Protein AF-A0A377N8W9-F1 (afdb_monomer_lite)

Foldseek 3Di:
DPDPDPVCVPPDDDDFDQPAFEPDDQPHPDDRPDHDPLSRVLSVCVVVVNPVVSVVSVVVVVVVVVVSVVPPDPDPPPPPPVPDDPDD

pLDDT: mean 77.3, std 16.39, range [45.94, 97.31]

Radius of gyration: 20.69 Å; chains: 1; bounding box: 51×56×41 Å

Secondary structure (DSSP, 8-state):
-----GGGTTSPP------SPP---SSS---TT---HHHHHHHHHHHTT-HHHHHHHHHHHHHHHHHHHHHS----------------

Organism: NCBI:txid41202

InterPro domains:
  IPR005636 DTW [PF03942] (1-69)

Structure (mmCIF, N/CA/C/O backbone):
data_AF-A0A377N8W9-F1
#
_entry.id   AF-A0A377N8W9-F1
#
loop_
_atom_site.group_PDB
_atom_site.id
_atom_site.type_symbol
_atom_site.label_atom_id
_atom_site.label_alt_id
_atom_site.label_comp_id
_atom_site.label_asym_id
_atom_site.label_entity_id
_atom_site.label_seq_id
_atom_site.pdbx_PDB_ins_code
_atom_site.Cartn_x
_atom_site.Cartn_y
_atom_site.Cartn_z
_atom_site.occupancy
_atom_site.B_iso_or_equiv
_atom_site.auth_seq_id
_atom_site.auth_comp_id
_atom_site.auth_asym_id
_atom_site.auth_atom_id
_atom_site.pdbx_PDB_model_num
ATOM 1 N N . MET A 1 1 ? -14.425 -20.322 13.243 1.00 49.22 1 MET A N 1
ATOM 2 C CA . MET A 1 1 ? -13.868 -19.757 14.494 1.00 49.22 1 MET A CA 1
ATOM 3 C C . MET A 1 1 ? -12.426 -19.335 14.217 1.00 49.22 1 MET A C 1
ATOM 5 O O . MET A 1 1 ? -11.545 -20.182 14.203 1.00 49.22 1 MET A O 1
ATOM 9 N N . PHE A 1 2 ? -12.202 -18.070 13.839 1.00 56.66 2 PHE A N 1
ATOM 10 C CA . PHE A 1 2 ? -10.967 -17.610 13.164 1.00 56.66 2 PHE A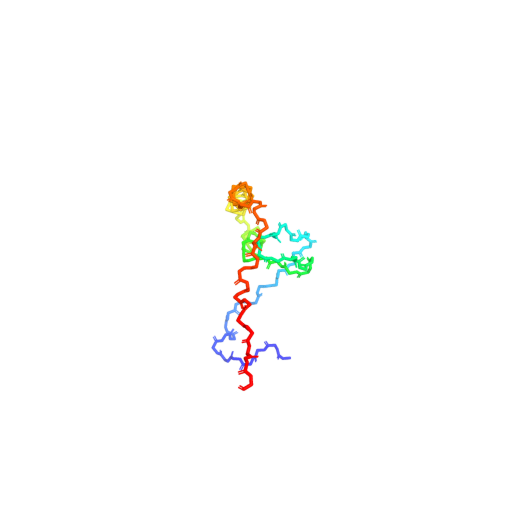 CA 1
ATOM 11 C C . PHE A 1 2 ? -9.810 -17.239 14.103 1.00 56.66 2 PHE A C 1
ATOM 13 O O . PHE A 1 2 ? -8.791 -16.714 13.665 1.00 56.66 2 PHE A O 1
ATOM 20 N N . ARG A 1 3 ? -9.951 -17.499 15.404 1.00 66.00 3 ARG A N 1
ATOM 21 C CA . ARG A 1 3 ? -8.980 -17.068 16.404 1.00 66.00 3 ARG A CA 1
ATOM 22 C C . ARG A 1 3 ? -8.627 -18.214 17.324 1.00 66.00 3 ARG A C 1
ATOM 24 O O . ARG A 1 3 ? -9.433 -18.644 18.137 1.00 66.00 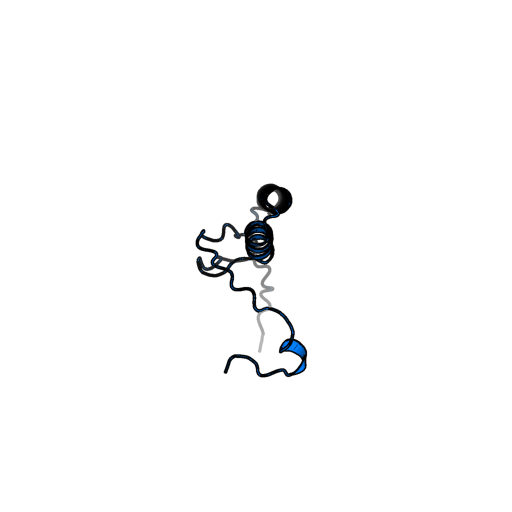3 ARG A O 1
ATOM 31 N N . LYS A 1 4 ? -7.418 -18.739 17.129 1.00 77.38 4 LYS A N 1
ATOM 32 C CA . LYS A 1 4 ? -6.840 -19.795 17.968 1.00 77.38 4 LYS A CA 1
ATOM 33 C C . LYS A 1 4 ? -5.976 -19.247 19.112 1.00 77.38 4 LYS A C 1
ATOM 35 O O . LYS A 1 4 ? -5.577 -20.020 19.970 1.00 77.38 4 LYS A O 1
ATOM 40 N N . SER A 1 5 ? -5.682 -17.942 19.123 1.00 83.56 5 SER A N 1
ATOM 41 C CA . SER A 1 5 ? -4.823 -17.299 20.123 1.00 83.56 5 SER A CA 1
ATOM 42 C C . SER A 1 5 ? -5.619 -16.291 20.957 1.00 83.56 5 SER A C 1
ATOM 44 O O . SER A 1 5 ? -6.045 -15.280 20.395 1.00 83.56 5 SER A O 1
ATOM 46 N N . PRO A 1 6 ? -5.771 -16.517 22.277 1.00 88.50 6 PRO A N 1
ATOM 47 C CA . PRO A 1 6 ? -6.384 -15.552 23.191 1.00 88.50 6 PRO A CA 1
ATOM 48 C C . PRO A 1 6 ? -5.677 -14.190 23.188 1.00 88.50 6 PRO A C 1
ATOM 50 O O . PRO A 1 6 ? -6.320 -13.155 23.299 1.00 88.50 6 PRO A O 1
ATOM 53 N N . TYR A 1 7 ? -4.353 -14.173 22.992 1.00 88.19 7 TYR A N 1
ATOM 54 C CA . TYR A 1 7 ? -3.565 -12.937 22.964 1.00 88.19 7 TYR A CA 1
ATOM 55 C C . TYR A 1 7 ? -3.938 -12.016 21.791 1.00 88.19 7 TYR A C 1
ATOM 57 O O . TYR A 1 7 ? -3.982 -10.798 21.938 1.00 88.19 7 TYR A O 1
ATOM 65 N N . LEU A 1 8 ? -4.241 -12.594 20.625 1.00 87.94 8 LEU A N 1
ATOM 66 C CA . LEU A 1 8 ? -4.597 -11.830 19.424 1.00 87.94 8 LEU A CA 1
ATOM 67 C C . LEU A 1 8 ? -6.099 -11.523 19.338 1.00 87.94 8 LEU A C 1
ATOM 69 O O . LEU A 1 8 ? -6.538 -10.874 18.388 1.00 87.94 8 LEU A O 1
ATOM 73 N N . ASP A 1 9 ? -6.896 -11.976 20.309 1.00 86.75 9 ASP A N 1
ATOM 74 C CA . ASP A 1 9 ? -8.354 -11.863 20.261 1.00 86.75 9 ASP A CA 1
ATOM 75 C C . ASP A 1 9 ? -8.850 -10.426 20.486 1.00 86.75 9 ASP A C 1
ATOM 77 O O . ASP A 1 9 ? -9.933 -10.040 20.057 1.00 86.75 9 ASP A O 1
ATOM 81 N N . HIS A 1 10 ? -8.030 -9.565 21.078 1.00 86.81 10 HIS A N 1
ATOM 82 C CA . HIS A 1 10 ? -8.411 -8.169 21.290 1.00 86.81 10 HIS A CA 1
ATOM 83 C C . HIS A 1 10 ? -8.030 -7.242 20.129 1.00 86.81 10 HIS A C 1
ATOM 85 O O . HIS A 1 10 ? -8.515 -6.115 20.066 1.00 86.81 10 HIS A O 1
ATOM 91 N N . LEU A 1 11 ? -7.181 -7.687 19.198 1.00 86.88 11 LEU A N 1
ATOM 92 C CA . LEU 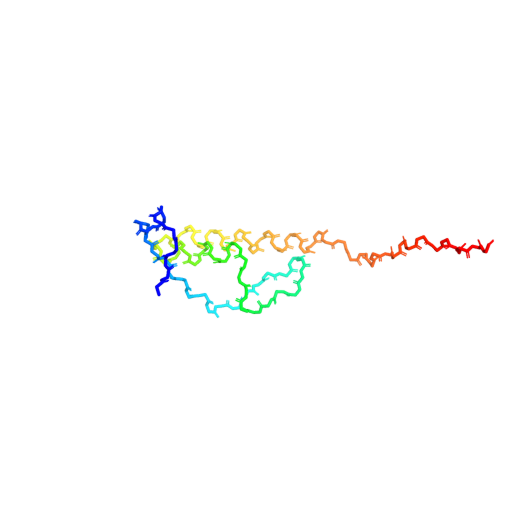A 1 11 ? -6.719 -6.841 18.095 1.00 86.88 11 LEU A CA 1
ATOM 93 C C . LEU A 1 11 ? -7.766 -6.772 16.978 1.00 86.88 11 LEU A C 1
ATOM 95 O O . LEU A 1 11 ? -8.423 -7.770 16.717 1.00 86.88 11 LEU A O 1
ATOM 99 N N . PRO A 1 12 ? -7.946 -5.651 16.271 1.00 84.50 12 PRO A N 1
ATOM 100 C CA . PRO A 1 12 ? -8.850 -5.606 15.124 1.00 84.50 12 PRO A CA 1
ATOM 101 C C . PRO A 1 12 ? -8.326 -6.479 13.972 1.00 84.50 12 PRO A C 1
ATOM 103 O O . PRO A 1 12 ? -7.129 -6.497 13.685 1.00 84.50 12 PRO A O 1
ATOM 106 N N . VAL A 1 13 ? -9.222 -7.202 13.288 1.00 83.06 13 VAL A N 1
ATOM 107 C CA . VAL A 1 13 ? -8.869 -7.916 12.050 1.00 83.06 13 VAL A CA 1
ATOM 108 C C . VAL A 1 13 ? -9.013 -6.961 10.880 1.00 83.06 13 VAL A C 1
ATOM 110 O O . VAL A 1 13 ? -10.101 -6.454 10.606 1.00 83.06 13 VAL A O 1
ATOM 113 N N . PHE A 1 14 ? -7.917 -6.752 10.165 1.00 81.06 14 PHE A N 1
ATOM 114 C CA . PHE A 1 14 ? -7.886 -5.895 8.997 1.00 81.06 14 PHE A CA 1
ATOM 115 C C . PHE A 1 14 ? -7.864 -6.749 7.731 1.00 81.06 14 PHE A C 1
ATOM 117 O O . PHE A 1 14 ? -6.860 -7.377 7.409 1.00 81.06 14 PHE A O 1
ATOM 124 N N . SER A 1 15 ? -8.999 -6.814 7.034 1.00 82.69 15 SER A N 1
ATOM 125 C CA . SER A 1 15 ? -9.075 -7.501 5.740 1.00 82.69 15 SER A CA 1
ATOM 126 C C . SER A 1 15 ? -8.594 -6.558 4.646 1.00 82.69 15 SER A C 1
ATOM 128 O O . SER A 1 15 ? -9.082 -5.431 4.565 1.00 82.69 15 SER A O 1
ATOM 130 N N . LEU A 1 16 ? -7.656 -6.997 3.820 1.00 79.19 16 LEU A N 1
ATOM 131 C CA . LEU A 1 16 ? -7.167 -6.251 2.666 1.00 79.19 16 LEU A CA 1
ATOM 132 C C . LEU A 1 16 ? -7.670 -6.930 1.405 1.00 79.19 16 LEU A C 1
ATOM 134 O O . LEU A 1 16 ? -7.579 -8.149 1.295 1.00 79.19 16 LEU A O 1
ATOM 138 N N . ASP A 1 17 ? -8.200 -6.132 0.487 1.00 73.12 17 ASP A N 1
ATOM 139 C CA . ASP A 1 17 ? -8.555 -6.590 -0.848 1.00 73.12 17 ASP A CA 1
ATOM 140 C C . ASP A 1 17 ? -7.603 -5.887 -1.810 1.00 73.12 17 ASP A C 1
ATOM 142 O O . ASP A 1 17 ? -7.727 -4.688 -2.067 1.00 73.12 17 ASP A O 1
ATOM 146 N N . VAL A 1 18 ? -6.556 -6.601 -2.211 1.00 73.19 18 VAL A N 1
ATOM 147 C CA . VAL A 1 18 ? -5.553 -6.095 -3.144 1.00 73.19 18 VAL A CA 1
ATOM 148 C C . VAL A 1 18 ? -5.850 -6.779 -4.469 1.00 73.19 18 VAL A C 1
ATOM 150 O O . VAL A 1 18 ? -5.551 -7.951 -4.660 1.00 73.19 18 VAL A O 1
ATOM 153 N N . SER A 1 19 ? -6.557 -6.067 -5.341 1.00 64.44 19 SER A N 1
ATOM 154 C CA . SER A 1 19 ? -7.043 -6.591 -6.622 1.00 64.44 19 SER A CA 1
ATOM 155 C C . SER A 1 19 ? -6.102 -6.288 -7.790 1.00 64.44 19 SER A C 1
ATOM 157 O O . SER A 1 19 ? -6.200 -6.913 -8.846 1.00 64.44 19 SER A O 1
ATOM 159 N N . ALA A 1 20 ? -5.186 -5.333 -7.614 1.00 66.12 20 ALA A N 1
ATOM 160 C CA . ALA A 1 20 ? -4.171 -5.003 -8.604 1.00 66.12 20 ALA A CA 1
ATOM 161 C C . ALA A 1 20 ? -3.105 -6.100 -8.644 1.00 66.12 20 ALA A C 1
ATOM 163 O O . ALA A 1 20 ? -2.601 -6.476 -7.597 1.00 66.12 20 ALA A O 1
ATOM 164 N N . SER A 1 21 ? -2.731 -6.584 -9.831 1.00 66.56 21 SER A N 1
ATOM 165 C CA . SER A 1 21 ? -1.663 -7.579 -9.991 1.00 66.56 21 SER A CA 1
ATOM 166 C C .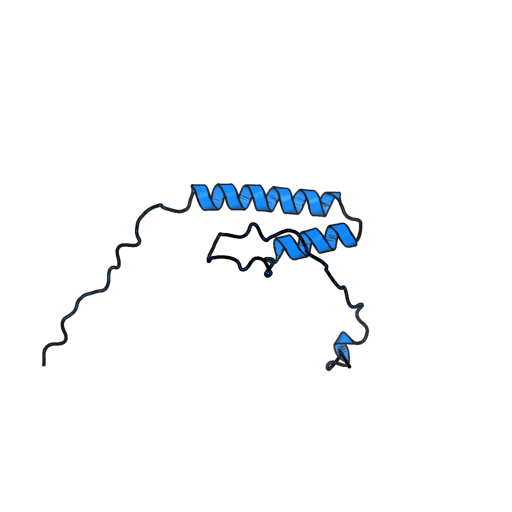 SER A 1 21 ? -0.342 -7.096 -9.386 1.00 66.56 21 SER A C 1
ATOM 168 O O . SER A 1 21 ? 0.031 -5.942 -9.585 1.00 66.56 21 SER A O 1
ATOM 170 N N . SER A 1 22 ? 0.387 -7.984 -8.704 1.00 74.94 22 SER A N 1
ATOM 171 C CA . SER A 1 22 ? 1.704 -7.648 -8.151 1.00 74.94 22 SER A CA 1
ATOM 172 C C . SER A 1 22 ? 2.713 -7.305 -9.256 1.00 74.94 22 SER A C 1
ATOM 174 O O . SER A 1 22 ? 2.916 -8.084 -10.188 1.00 74.94 22 SER A O 1
ATOM 176 N N . ASP A 1 23 ? 3.406 -6.174 -9.113 1.00 69.56 23 ASP A N 1
ATOM 177 C CA . ASP A 1 23 ? 4.499 -5.751 -10.006 1.00 69.56 23 ASP A CA 1
ATOM 178 C C . ASP A 1 23 ? 5.861 -6.329 -9.575 1.00 69.56 23 ASP A C 1
ATOM 180 O O . ASP A 1 23 ? 6.915 -6.066 -10.179 1.00 69.56 23 ASP A O 1
ATOM 184 N N . TYR A 1 24 ? 5.876 -7.117 -8.502 1.00 73.62 24 TYR A N 1
ATOM 185 C CA . TYR A 1 24 ? 7.086 -7.646 -7.898 1.00 73.62 24 TYR A CA 1
ATOM 186 C C . TYR A 1 24 ? 7.742 -8.727 -8.773 1.00 73.62 24 TYR A C 1
ATOM 188 O O . TYR A 1 24 ? 7.247 -9.837 -8.893 1.00 73.62 24 TYR A O 1
ATOM 196 N N . ILE A 1 25 ? 8.910 -8.435 -9.355 1.00 70.31 25 ILE A N 1
ATOM 197 C CA . ILE A 1 25 ? 9.654 -9.380 -10.223 1.00 70.31 25 ILE A CA 1
ATOM 198 C C . ILE A 1 25 ? 11.127 -9.543 -9.813 1.00 70.31 25 ILE A C 1
ATOM 200 O O . ILE A 1 25 ? 11.991 -9.867 -10.627 1.00 70.31 25 ILE A O 1
ATOM 204 N N . LEU A 1 26 ? 11.462 -9.264 -8.548 1.00 73.69 26 LEU A N 1
ATOM 205 C CA . LEU A 1 26 ? 12.866 -9.153 -8.131 1.00 73.69 26 LEU A CA 1
ATOM 206 C C . LEU A 1 26 ? 13.572 -10.510 -7.991 1.00 73.69 26 LEU A C 1
ATOM 208 O O . LEU A 1 26 ? 14.733 -10.627 -8.403 1.00 73.69 26 LEU A O 1
ATOM 212 N N . ARG A 1 27 ? 12.901 -11.520 -7.416 1.00 67.38 27 ARG A N 1
ATOM 213 C CA . ARG A 1 27 ? 13.530 -12.803 -7.043 1.00 67.38 27 ARG A CA 1
ATOM 214 C C . ARG A 1 27 ? 12.942 -14.052 -7.702 1.00 67.38 27 ARG A C 1
ATOM 216 O O . ARG A 1 27 ? 13.691 -15.002 -7.840 1.00 67.38 27 ARG A O 1
ATOM 223 N N . GLU A 1 28 ? 11.699 -14.038 -8.173 1.00 63.16 28 GLU A N 1
ATOM 224 C CA . GLU A 1 28 ? 11.040 -15.155 -8.875 1.00 63.16 28 GLU A CA 1
ATOM 225 C C . GLU A 1 28 ? 9.792 -14.631 -9.609 1.00 63.16 28 GLU A C 1
ATOM 227 O O . GLU A 1 28 ? 9.423 -13.467 -9.428 1.00 63.16 28 GLU A O 1
ATOM 232 N N . ALA A 1 29 ? 9.149 -15.461 -10.440 1.00 56.34 29 ALA A N 1
ATOM 233 C CA . ALA A 1 29 ? 7.856 -15.124 -11.034 1.00 56.34 29 ALA A CA 1
ATOM 234 C C . ALA A 1 29 ? 6.812 -14.993 -9.914 1.00 56.34 29 ALA A C 1
ATOM 236 O O . ALA A 1 29 ? 6.353 -15.998 -9.369 1.00 56.34 29 ALA A O 1
ATOM 237 N N . SER A 1 30 ? 6.481 -13.754 -9.539 1.00 59.25 30 SER A N 1
ATOM 238 C CA . SER A 1 30 ? 5.405 -13.496 -8.587 1.00 59.25 30 SER A CA 1
ATOM 239 C C . SER A 1 30 ? 4.113 -14.093 -9.131 1.00 59.25 30 SER A C 1
ATOM 241 O O . SER A 1 30 ? 3.785 -13.926 -10.309 1.00 59.25 30 SER A O 1
ATOM 243 N N . ARG A 1 31 ? 3.404 -14.841 -8.285 1.00 64.94 31 ARG A N 1
ATOM 244 C CA . ARG A 1 31 ? 2.057 -15.289 -8.626 1.00 64.94 31 ARG A CA 1
ATOM 245 C C . ARG A 1 31 ? 1.141 -14.071 -8.539 1.00 64.94 31 ARG A C 1
ATOM 247 O O . ARG A 1 31 ? 1.265 -13.327 -7.569 1.00 64.94 31 ARG A O 1
ATOM 254 N N . PRO A 1 32 ? 0.240 -13.857 -9.505 1.00 63.28 32 PRO A N 1
ATOM 255 C CA . PRO A 1 32 ? -0.596 -12.660 -9.542 1.00 63.28 32 PRO A CA 1
ATOM 256 C C . PRO A 1 32 ? -1.422 -12.461 -8.260 1.00 63.28 32 PRO A C 1
ATOM 258 O O . PRO A 1 32 ? -1.692 -11.323 -7.895 1.00 63.28 32 PRO A O 1
ATOM 261 N N . GLU A 1 33 ? -1.749 -13.545 -7.553 1.00 68.88 33 GLU A N 1
ATOM 262 C CA . GLU A 1 33 ? -2.444 -13.557 -6.260 1.00 68.88 33 GLU A CA 1
ATOM 263 C C . GLU A 1 33 ? -1.570 -13.279 -5.015 1.00 68.88 33 GLU A C 1
ATOM 265 O O . GLU A 1 33 ? -2.089 -13.254 -3.898 1.00 68.88 33 GLU A O 1
ATOM 270 N N . LEU A 1 34 ? -0.252 -13.102 -5.157 1.00 74.06 34 LEU A N 1
ATOM 271 C CA . LEU A 1 34 ? 0.667 -12.857 -4.041 1.00 74.06 34 LEU A CA 1
ATOM 272 C C . LEU A 1 34 ? 1.262 -11.450 -4.113 1.00 74.06 34 LEU A C 1
ATOM 274 O O . LEU A 1 34 ? 2.096 -11.149 -4.962 1.00 74.06 34 LEU A O 1
ATOM 278 N N . HIS A 1 35 ? 0.887 -10.612 -3.150 1.00 81.81 35 HIS A N 1
ATOM 279 C CA . HIS A 1 35 ? 1.466 -9.283 -2.978 1.00 81.81 35 HIS A CA 1
ATOM 280 C C . HIS A 1 35 ? 2.687 -9.314 -2.075 1.00 81.81 35 HIS A C 1
ATOM 282 O O . HIS A 1 35 ? 2.711 -9.977 -1.034 1.00 81.81 35 HIS A O 1
ATOM 288 N N . CYS A 1 36 ? 3.706 -8.552 -2.452 1.00 86.12 36 CYS A N 1
ATOM 289 C CA . CYS A 1 36 ? 4.859 -8.349 -1.591 1.00 86.12 36 CYS A CA 1
ATOM 290 C C . CYS A 1 36 ? 4.517 -7.403 -0.427 1.00 86.12 36 CYS A C 1
ATOM 292 O O . CYS A 1 36 ? 3.527 -6.669 -0.453 1.00 86.12 36 CYS A O 1
ATOM 294 N N . THR A 1 37 ? 5.367 -7.385 0.604 1.00 90.38 37 THR A N 1
ATOM 295 C CA . THR A 1 37 ? 5.147 -6.607 1.837 1.00 90.38 37 THR A CA 1
ATOM 296 C C . THR A 1 37 ? 4.814 -5.139 1.576 1.00 90.38 37 THR A C 1
ATOM 298 O O . THR A 1 37 ? 4.003 -4.556 2.288 1.00 90.38 37 THR A O 1
ATOM 301 N N . VAL A 1 38 ? 5.432 -4.537 0.558 1.00 91.81 38 VAL A N 1
ATOM 302 C CA . VAL A 1 38 ? 5.255 -3.113 0.258 1.00 91.81 38 VAL A CA 1
ATOM 303 C C . VAL A 1 38 ? 3.892 -2.818 -0.372 1.00 91.81 38 VAL A C 1
ATOM 305 O O . VAL A 1 38 ? 3.287 -1.804 -0.048 1.00 91.81 38 VAL A O 1
ATOM 308 N N . GLU A 1 39 ? 3.385 -3.722 -1.213 1.00 90.38 39 GLU A N 1
ATOM 309 C CA . GLU A 1 39 ? 2.076 -3.604 -1.865 1.00 90.38 39 GLU A CA 1
ATOM 310 C C . GLU A 1 39 ? 0.962 -3.760 -0.825 1.00 90.38 39 GLU A C 1
ATOM 312 O O . GLU A 1 39 ? 0.042 -2.946 -0.764 1.00 90.38 39 GLU A O 1
ATOM 317 N N . VAL A 1 40 ? 1.107 -4.741 0.073 1.00 91.25 40 VAL A N 1
ATOM 318 C CA . VAL A 1 40 ? 0.196 -4.935 1.212 1.00 91.25 40 VAL A CA 1
ATOM 319 C C . VAL A 1 40 ? 0.215 -3.717 2.142 1.00 91.25 40 VAL A C 1
ATOM 321 O O . VAL A 1 40 ? -0.839 -3.262 2.584 1.00 91.25 40 VAL A O 1
ATOM 324 N N . ALA A 1 41 ? 1.395 -3.159 2.428 1.00 92.75 41 ALA A N 1
ATOM 325 C CA . ALA A 1 41 ? 1.527 -1.977 3.276 1.00 92.75 41 ALA A CA 1
ATOM 326 C C . ALA A 1 41 ? 0.913 -0.720 2.637 1.00 92.75 41 ALA A C 1
ATOM 328 O O . ALA A 1 41 ? 0.222 0.027 3.326 1.00 92.75 41 ALA A O 1
ATOM 329 N N . ALA A 1 42 ? 1.113 -0.499 1.334 1.00 93.25 42 ALA A N 1
ATOM 330 C CA . ALA A 1 42 ? 0.507 0.622 0.616 1.00 93.25 42 ALA A CA 1
ATOM 331 C C . ALA A 1 42 ? -1.028 0.530 0.627 1.00 93.25 42 ALA A C 1
ATOM 333 O O . ALA A 1 42 ? -1.699 1.497 0.991 1.00 93.25 42 ALA A O 1
ATOM 334 N N . ALA A 1 43 ? -1.584 -0.656 0.354 1.00 91.19 43 ALA A N 1
ATOM 335 C CA . ALA A 1 43 ? -3.025 -0.895 0.443 1.00 91.19 43 ALA A CA 1
ATOM 336 C C . ALA A 1 43 ? -3.566 -0.682 1.870 1.00 91.19 43 ALA A C 1
ATOM 338 O O . ALA A 1 43 ? -4.669 -0.165 2.058 1.00 91.19 43 ALA A O 1
ATOM 339 N N . ALA A 1 44 ? -2.786 -1.038 2.897 1.00 92.00 44 ALA A N 1
ATOM 340 C CA . ALA A 1 44 ? -3.163 -0.796 4.286 1.00 92.00 44 ALA A CA 1
ATOM 341 C C . ALA A 1 44 ? -3.201 0.691 4.646 1.00 92.00 44 ALA A C 1
ATOM 343 O O . ALA A 1 44 ? -4.149 1.126 5.299 1.00 92.00 44 ALA A O 1
ATOM 344 N N . LEU A 1 45 ? -2.213 1.466 4.194 1.00 93.81 45 LEU A N 1
ATOM 345 C CA . LEU A 1 45 ? -2.167 2.918 4.383 1.00 93.81 45 LEU A CA 1
ATOM 346 C C . LEU A 1 45 ? -3.336 3.610 3.679 1.00 93.81 45 LEU A C 1
ATOM 348 O O . 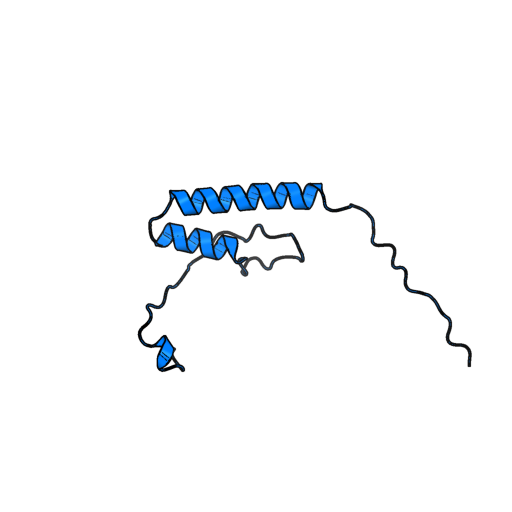LEU A 1 45 ? -4.006 4.447 4.279 1.00 93.81 45 LEU A O 1
ATOM 352 N N . GLU A 1 46 ? -3.638 3.206 2.445 1.00 93.25 46 GLU A N 1
ATOM 353 C CA . GLU A 1 46 ? -4.777 3.731 1.690 1.00 93.25 46 GLU A CA 1
ATOM 354 C C . GLU A 1 46 ? -6.103 3.457 2.403 1.00 93.25 46 GLU A C 1
ATOM 356 O O . GLU A 1 46 ? -6.895 4.373 2.624 1.00 93.25 46 GLU A O 1
ATOM 361 N N . LYS A 1 47 ? -6.319 2.217 2.858 1.00 91.12 47 LYS A N 1
ATOM 362 C CA . LYS A 1 47 ? -7.527 1.847 3.603 1.00 91.12 47 LYS A CA 1
ATOM 363 C C . LYS A 1 47 ? -7.606 2.509 4.988 1.00 91.12 47 LYS A C 1
ATOM 365 O O . LYS A 1 47 ? -8.705 2.692 5.508 1.00 91.12 47 LYS A O 1
ATOM 370 N N . ALA A 1 48 ? -6.474 2.895 5.574 1.00 91.94 48 ALA A N 1
ATOM 371 C CA . ALA A 1 48 ? -6.415 3.711 6.787 1.00 91.94 48 ALA A CA 1
ATOM 372 C C . ALA A 1 48 ? -6.650 5.217 6.529 1.00 91.94 48 ALA A C 1
ATOM 374 O O . ALA A 1 48 ? -6.761 5.980 7.486 1.00 91.94 48 ALA A O 1
ATOM 375 N N . GLY A 1 49 ? -6.747 5.647 5.264 1.00 93.56 49 GLY A N 1
ATOM 376 C CA . GLY A 1 49 ? -6.954 7.041 4.860 1.00 93.56 49 GLY A CA 1
ATOM 377 C C . GLY A 1 49 ? -5.667 7.853 4.675 1.00 93.56 49 GLY A C 1
ATOM 378 O O . GLY A 1 49 ? -5.739 9.025 4.305 1.00 93.56 49 GLY A O 1
ATOM 379 N N . ASP A 1 50 ? -4.491 7.253 4.877 1.00 96.12 50 ASP A N 1
ATOM 380 C CA . ASP A 1 50 ? -3.198 7.909 4.660 1.00 96.12 50 ASP A CA 1
ATOM 381 C C . ASP A 1 50 ? -2.737 7.751 3.204 1.00 96.12 50 ASP A C 1
ATOM 383 O O . ASP A 1 50 ? -1.848 6.968 2.847 1.00 96.12 50 ASP A O 1
ATOM 387 N N . LEU A 1 51 ? -3.389 8.518 2.332 1.00 96.06 51 LEU A N 1
ATOM 388 C CA . LEU A 1 51 ? -3.142 8.485 0.890 1.00 96.06 51 LEU A CA 1
ATOM 389 C C . LEU A 1 51 ? -1.739 8.991 0.528 1.00 96.06 51 LEU A C 1
ATOM 391 O O . LEU A 1 51 ? -1.136 8.517 -0.435 1.00 96.06 51 LEU A O 1
ATOM 395 N N . ALA A 1 52 ? -1.207 9.945 1.297 1.00 97.31 52 ALA A N 1
ATOM 396 C CA . ALA A 1 52 ? 0.108 10.522 1.046 1.00 97.31 52 ALA A CA 1
ATOM 397 C C . ALA A 1 52 ? 1.221 9.504 1.321 1.00 97.31 52 ALA A C 1
ATOM 399 O O . ALA A 1 52 ? 2.126 9.348 0.493 1.00 97.31 52 ALA A O 1
ATOM 400 N N . ALA A 1 53 ? 1.136 8.779 2.440 1.00 96.88 53 ALA A N 1
ATOM 401 C CA . ALA A 1 53 ? 2.079 7.713 2.752 1.00 96.88 53 ALA A CA 1
ATOM 402 C C . ALA A 1 53 ? 1.950 6.543 1.770 1.00 96.88 53 ALA A C 1
ATOM 404 O O . ALA A 1 53 ? 2.973 6.068 1.274 1.00 96.88 53 ALA A O 1
ATOM 405 N N . SER A 1 54 ? 0.721 6.129 1.429 1.00 95.56 54 SER A N 1
ATOM 406 C CA . SER A 1 54 ? 0.479 5.082 0.424 1.00 95.56 54 SER A CA 1
ATOM 407 C C . SER A 1 54 ? 1.140 5.428 -0.917 1.00 95.56 54 SER A C 1
ATOM 409 O O . SER A 1 54 ? 1.983 4.680 -1.418 1.00 95.56 54 SER A O 1
ATOM 411 N N . ALA A 1 55 ? 0.864 6.621 -1.456 1.00 95.56 55 ALA A N 1
ATOM 412 C CA . ALA A 1 55 ? 1.442 7.070 -2.721 1.00 95.56 55 ALA A CA 1
ATOM 413 C C . ALA A 1 55 ? 2.973 7.209 -2.655 1.00 95.56 55 ALA A C 1
ATOM 415 O O . ALA A 1 55 ? 3.682 6.850 -3.601 1.00 95.56 55 ALA A O 1
ATOM 416 N N . GLY A 1 56 ? 3.501 7.722 -1.540 1.00 97.31 56 GLY A N 1
ATOM 417 C CA . GLY A 1 56 ? 4.940 7.844 -1.315 1.00 97.31 56 GLY A CA 1
ATOM 418 C C . GLY A 1 56 ? 5.645 6.489 -1.319 1.00 97.31 56 GLY A C 1
ATOM 419 O O . GLY A 1 56 ? 6.678 6.334 -1.977 1.00 97.31 56 GLY A O 1
ATOM 420 N N . LEU A 1 57 ? 5.057 5.502 -0.642 1.00 96.19 57 LEU A N 1
ATOM 421 C CA . LEU A 1 57 ? 5.581 4.146 -0.548 1.00 96.19 57 LEU A CA 1
ATOM 422 C C . LEU A 1 57 ? 5.567 3.439 -1.910 1.00 96.19 57 LEU A C 1
ATOM 424 O O . LEU A 1 57 ? 6.596 2.906 -2.331 1.00 96.19 57 LEU A O 1
ATOM 428 N N . SER A 1 58 ? 4.455 3.514 -2.643 1.00 93.94 58 SER A N 1
ATOM 429 C CA . SER A 1 58 ? 4.333 2.944 -3.993 1.00 93.94 58 SER A CA 1
ATOM 430 C C . SER A 1 58 ? 5.323 3.570 -4.981 1.00 93.94 58 SER A C 1
ATOM 432 O O . SER A 1 58 ? 5.971 2.865 -5.765 1.00 93.94 58 SER A O 1
ATOM 434 N N . ARG A 1 59 ? 5.529 4.893 -4.912 1.00 95.25 59 ARG A N 1
ATOM 435 C CA . ARG A 1 59 ? 6.534 5.588 -5.735 1.00 95.25 59 ARG A CA 1
ATOM 436 C C . ARG A 1 59 ? 7.951 5.145 -5.389 1.00 95.25 59 ARG A C 1
ATOM 438 O O . ARG A 1 59 ? 8.754 4.907 -6.293 1.00 95.25 59 ARG A O 1
ATOM 445 N N . HIS A 1 60 ? 8.261 5.027 -4.100 1.00 95.06 60 HIS A N 1
ATOM 446 C CA . HIS A 1 60 ? 9.565 4.549 -3.652 1.00 95.06 60 HIS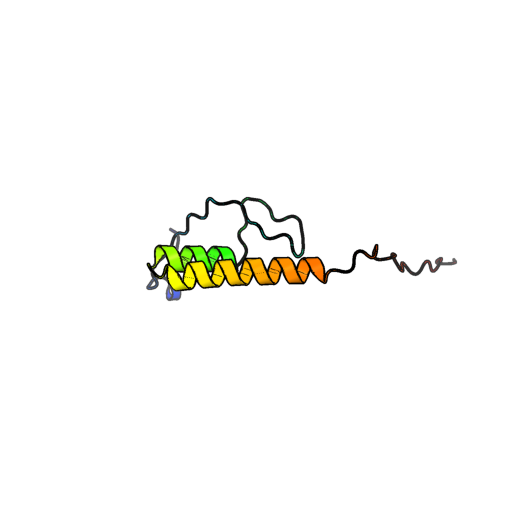 A CA 1
ATOM 447 C C . HIS A 1 60 ? 9.831 3.124 -4.142 1.00 95.06 60 HIS A C 1
ATOM 449 O O . HIS A 1 60 ? 10.893 2.864 -4.705 1.00 95.06 60 HIS A O 1
ATOM 455 N N . PHE A 1 61 ? 8.851 2.228 -4.007 1.00 93.38 61 PHE A N 1
ATOM 456 C CA . PHE A 1 61 ? 8.955 0.860 -4.504 1.00 93.38 61 PHE A CA 1
ATOM 457 C C . PHE A 1 61 ? 9.210 0.810 -6.011 1.00 93.38 61 PHE A C 1
ATOM 459 O O . PHE A 1 61 ? 10.118 0.108 -6.453 1.00 93.38 61 PHE A O 1
ATOM 466 N N . THR A 1 62 ? 8.473 1.604 -6.790 1.00 91.94 62 THR A N 1
ATOM 467 C CA . THR A 1 62 ? 8.664 1.699 -8.244 1.00 91.94 62 THR A CA 1
ATOM 468 C C . THR A 1 62 ? 10.088 2.134 -8.584 1.00 91.94 62 THR A C 1
ATOM 470 O O . THR A 1 62 ? 10.750 1.504 -9.407 1.00 91.94 62 THR A O 1
ATOM 473 N N . HIS A 1 63 ? 10.600 3.173 -7.918 1.00 93.56 63 HIS A N 1
ATOM 474 C CA . HIS A 1 63 ? 11.965 3.647 -8.138 1.00 93.56 63 HIS A CA 1
ATOM 475 C C . HIS A 1 63 ? 13.006 2.589 -7.759 1.00 93.56 63 HIS A C 1
ATOM 477 O O . HIS A 1 63 ? 13.891 2.282 -8.556 1.00 93.56 63 HIS A O 1
ATOM 483 N N . PHE A 1 64 ? 12.873 1.996 -6.571 1.00 91.38 64 PHE A N 1
ATOM 484 C CA . PHE A 1 64 ? 13.754 0.932 -6.097 1.00 91.38 64 PHE A CA 1
ATOM 485 C C . PHE A 1 64 ? 13.788 -0.246 -7.073 1.00 91.38 64 PHE A C 1
ATOM 487 O O . PHE A 1 64 ? 14.866 -0.695 -7.450 1.00 91.38 64 PHE A O 1
ATOM 494 N N . ARG A 1 65 ? 12.620 -0.715 -7.525 1.00 88.88 65 ARG A N 1
ATOM 495 C CA . ARG A 1 65 ? 12.487 -1.802 -8.502 1.00 88.88 65 ARG A CA 1
ATOM 496 C C . ARG A 1 65 ? 13.225 -1.473 -9.793 1.00 88.88 65 ARG A C 1
ATOM 498 O O . ARG A 1 65 ? 14.013 -2.294 -10.253 1.00 88.88 65 ARG A O 1
ATOM 505 N N . THR A 1 66 ? 13.002 -0.287 -10.355 1.00 89.75 66 THR A N 1
ATOM 506 C CA . THR A 1 66 ? 13.665 0.149 -11.591 1.00 89.75 66 THR A CA 1
ATOM 507 C C . THR A 1 66 ? 15.182 0.139 -11.440 1.00 89.75 66 THR A C 1
ATOM 509 O O . THR A 1 66 ? 15.872 -0.441 -12.275 1.00 89.75 66 THR A O 1
ATOM 512 N N . GLN A 1 67 ? 15.705 0.706 -10.351 1.00 90.19 67 GLN A N 1
ATOM 513 C CA . GLN A 1 67 ? 17.151 0.752 -10.119 1.00 90.19 67 GLN A CA 1
ATOM 514 C C . GLN A 1 67 ? 17.744 -0.628 -9.832 1.00 90.19 67 GLN A C 1
ATOM 516 O O . GLN A 1 67 ? 18.824 -0.953 -10.319 1.00 90.19 67 GLN A O 1
ATOM 521 N N . TYR A 1 68 ? 17.027 -1.470 -9.088 1.00 88.31 68 TYR A N 1
ATOM 522 C CA . TYR A 1 68 ? 17.443 -2.843 -8.829 1.00 88.31 68 TYR A CA 1
ATOM 523 C C . TYR A 1 68 ? 17.551 -3.648 -10.125 1.00 88.31 68 TYR A C 1
ATOM 525 O O . TYR A 1 68 ? 18.534 -4.355 -10.330 1.00 88.31 68 TYR A O 1
ATOM 533 N N . LEU A 1 69 ? 16.557 -3.534 -11.010 1.00 86.44 69 LEU A N 1
ATOM 534 C CA . LEU A 1 69 ? 16.560 -4.228 -12.296 1.00 86.44 69 LEU A CA 1
ATOM 535 C C . LEU A 1 69 ? 17.636 -3.678 -13.237 1.00 86.44 69 LEU A C 1
ATOM 537 O O . LEU A 1 69 ? 18.292 -4.468 -13.908 1.00 86.44 69 LEU A O 1
ATOM 541 N N . ALA A 1 70 ? 17.873 -2.363 -13.239 1.00 86.81 70 ALA A N 1
ATOM 542 C CA . ALA A 1 70 ? 18.959 -1.747 -14.001 1.00 86.81 70 ALA A CA 1
ATOM 543 C C . ALA A 1 70 ? 20.348 -2.212 -13.527 1.00 86.81 70 ALA A C 1
ATOM 545 O O . ALA A 1 70 ? 21.251 -2.398 -14.338 1.00 86.81 70 ALA A O 1
ATOM 546 N N . GLY A 1 71 ? 20.513 -2.427 -12.218 1.00 83.19 71 GLY A N 1
ATOM 547 C CA . GLY A 1 71 ? 21.748 -2.932 -11.620 1.00 83.19 71 GLY A CA 1
ATOM 548 C C . GLY A 1 71 ? 21.910 -4.453 -11.671 1.00 83.19 71 GLY A C 1
ATOM 549 O O . GLY A 1 71 ? 22.982 -4.950 -11.326 1.00 83.19 71 GLY A O 1
ATOM 550 N N . LYS A 1 72 ? 20.880 -5.211 -12.075 1.00 78.38 72 LYS A N 1
ATOM 551 C CA . LYS A 1 72 ? 20.936 -6.676 -12.127 1.00 78.38 72 LYS A CA 1
ATOM 552 C C . LYS A 1 72 ? 21.849 -7.086 -13.297 1.00 78.38 72 LYS A C 1
ATOM 554 O O . LYS A 1 72 ? 21.518 -6.795 -14.451 1.00 78.38 72 LYS A O 1
ATOM 559 N N . PRO A 1 73 ? 23.001 -7.738 -13.043 1.00 70.81 73 PRO A N 1
ATOM 560 C CA . PRO A 1 73 ? 23.899 -8.128 -14.119 1.00 70.81 73 PRO A CA 1
ATOM 561 C C . PRO A 1 73 ? 23.175 -9.100 -15.054 1.00 70.81 73 PRO A C 1
ATOM 563 O O . PRO A 1 73 ? 22.659 -10.122 -14.611 1.00 70.81 73 PRO A O 1
ATOM 566 N N . HIS A 1 74 ? 23.171 -8.806 -16.356 1.00 59.38 74 HIS A N 1
ATOM 567 C CA . HIS A 1 74 ? 22.651 -9.695 -17.407 1.00 59.38 74 HIS A CA 1
ATOM 568 C C . HIS A 1 74 ? 23.551 -10.918 -17.645 1.00 59.38 74 HIS A C 1
ATOM 570 O O . HIS A 1 74 ? 23.399 -11.618 -18.646 1.00 59.38 74 HIS A O 1
ATOM 576 N N . HIS A 1 75 ? 24.532 -11.169 -16.775 1.00 51.97 75 HIS A N 1
ATOM 577 C CA . HIS A 1 75 ? 25.409 -12.303 -16.964 1.00 51.97 75 HIS A CA 1
ATOM 578 C C . HIS A 1 75 ? 24.607 -13.587 -16.767 1.00 51.97 75 HIS A C 1
ATOM 580 O O . HIS A 1 75 ? 24.018 -13.763 -15.695 1.00 51.97 75 HIS A O 1
ATOM 586 N N . PRO A 1 76 ? 24.586 -14.499 -17.763 1.00 50.53 76 PRO A N 1
ATOM 587 C CA . PRO A 1 76 ? 24.215 -15.865 -17.466 1.00 50.53 76 PRO A CA 1
ATOM 588 C C . PRO A 1 76 ? 25.140 -16.267 -16.327 1.00 50.53 76 PRO A C 1
ATOM 590 O O . PRO A 1 76 ? 26.360 -16.125 -16.440 1.00 50.53 76 PRO A O 1
ATOM 593 N N . VAL A 1 77 ? 24.559 -16.660 -15.197 1.00 53.53 77 VAL A N 1
ATOM 594 C CA . VAL A 1 77 ? 25.316 -17.295 -14.127 1.00 53.53 77 VAL A CA 1
ATOM 595 C C . VAL A 1 77 ? 25.915 -18.518 -14.798 1.00 53.53 77 VAL A C 1
ATOM 597 O O . VAL A 1 77 ? 25.220 -19.511 -15.008 1.00 53.53 77 VAL A O 1
ATOM 600 N N . HIS A 1 78 ? 27.158 -18.404 -15.270 1.00 45.94 78 HIS A N 1
ATOM 601 C CA . HIS A 1 78 ? 27.890 -19.541 -15.775 1.00 45.94 78 HIS A CA 1
ATOM 602 C C . HIS A 1 78 ? 27.881 -20.495 -14.598 1.00 45.94 78 HIS A C 1
ATOM 604 O O . HIS A 1 78 ? 28.426 -20.185 -13.538 1.00 45.94 78 HIS A O 1
ATOM 610 N N . GLN A 1 79 ? 27.148 -21.595 -14.754 1.00 52.09 79 GLN A N 1
ATOM 611 C CA . GLN A 1 79 ? 27.183 -22.696 -13.820 1.00 52.09 79 GLN A CA 1
ATOM 612 C C . GLN A 1 79 ? 28.646 -23.119 -13.745 1.00 52.09 79 GLN A C 1
ATOM 614 O O . GLN A 1 79 ? 29.130 -23.864 -14.592 1.00 52.09 79 GLN A O 1
ATOM 619 N N . LEU A 1 80 ? 29.369 -22.612 -12.751 1.00 49.12 80 LEU A N 1
ATOM 620 C CA . LEU A 1 80 ? 30.581 -23.232 -12.248 1.00 49.12 80 LEU A CA 1
ATOM 621 C C . LEU A 1 80 ? 30.116 -24.443 -11.438 1.00 49.12 80 LEU A C 1
ATOM 623 O O . LEU A 1 80 ? 30.290 -24.521 -10.227 1.00 49.12 80 LEU A O 1
ATOM 627 N N . THR A 1 81 ? 29.445 -25.378 -12.112 1.00 46.69 81 THR A N 1
ATOM 628 C CA . THR A 1 81 ? 29.387 -26.749 -11.640 1.00 46.69 81 THR A CA 1
ATOM 629 C C . THR A 1 81 ? 30.809 -27.249 -11.811 1.00 46.69 81 THR A C 1
ATOM 631 O O . THR A 1 81 ? 31.256 -27.483 -12.934 1.00 46.69 81 THR A O 1
ATOM 634 N N . ALA A 1 82 ? 31.548 -27.329 -10.705 1.00 46.94 82 ALA A N 1
ATOM 635 C CA . ALA A 1 82 ? 32.770 -28.108 -10.657 1.00 46.94 82 ALA A CA 1
ATOM 636 C C . ALA A 1 82 ? 32.417 -29.510 -11.164 1.00 46.94 82 ALA A C 1
ATOM 638 O O . ALA A 1 82 ? 31.680 -30.258 -10.526 1.00 46.94 82 ALA A O 1
ATOM 639 N N . LYS A 1 83 ? 32.860 -29.819 -12.380 1.00 48.72 83 LYS A N 1
ATOM 640 C CA . LYS A 1 83 ? 32.760 -31.151 -12.955 1.00 48.72 83 LYS A CA 1
ATOM 641 C C . LYS A 1 83 ? 33.974 -31.915 -12.444 1.00 48.72 83 LYS A C 1
ATOM 643 O O . LYS A 1 83 ? 34.949 -32.060 -13.172 1.00 48.72 83 LYS A O 1
ATOM 648 N N . GLU A 1 84 ? 33.949 -32.328 -11.183 1.00 51.00 84 GLU A N 1
ATOM 649 C CA . GLU A 1 84 ? 34.863 -33.375 -10.734 1.00 51.00 84 GLU A CA 1
ATOM 650 C C . GLU A 1 84 ? 34.239 -34.723 -11.112 1.00 51.00 84 GLU A C 1
ATOM 652 O O . GLU A 1 84 ? 33.130 -35.028 -10.671 1.00 51.00 84 GLU A O 1
ATOM 657 N N . PRO A 1 85 ? 34.877 -35.512 -11.993 1.00 53.91 85 PRO A N 1
ATOM 658 C CA . PRO A 1 85 ? 34.463 -36.884 -12.205 1.00 53.91 85 PRO A CA 1
ATOM 659 C C . PRO A 1 85 ? 34.868 -37.698 -10.973 1.00 53.91 85 PRO A C 1
ATOM 661 O O . PRO A 1 85 ? 36.058 -37.881 -10.719 1.00 53.91 85 PRO A O 1
ATOM 664 N N . GLU A 1 86 ? 33.883 -38.211 -10.234 1.00 51.34 86 GLU A N 1
ATOM 665 C CA . GLU A 1 86 ? 34.104 -39.360 -9.356 1.00 51.34 86 GLU A CA 1
ATOM 666 C C . GLU A 1 86 ? 34.753 -40.473 -10.193 1.00 51.34 86 GLU A C 1
ATOM 668 O O . GLU A 1 86 ? 34.157 -40.996 -11.138 1.00 51.34 86 GLU A O 1
ATOM 673 N N . SER A 1 87 ? 36.016 -40.771 -9.894 1.00 51.34 87 SER A N 1
ATOM 674 C CA . SER A 1 87 ? 36.697 -41.970 -10.370 1.00 51.34 87 SER A CA 1
ATOM 675 C C . SER A 1 87 ? 36.645 -43.025 -9.271 1.00 51.34 87 SER A C 1
ATOM 677 O O . SER A 1 87 ? 36.906 -42.714 -8.111 1.00 51.34 87 SER A O 1
ATOM 679 N N . PHE A 1 88 ? 36.257 -44.222 -9.716 1.00 46.00 88 PHE A N 1
ATOM 680 C CA . PHE A 1 88 ? 36.096 -45.508 -9.032 1.00 46.00 88 PHE A CA 1
ATOM 681 C C . PHE A 1 88 ? 37.087 -45.829 -7.909 1.00 46.00 88 PHE A C 1
ATOM 683 O O . PHE A 1 88 ? 38.300 -45.580 -8.091 1.00 46.00 88 PHE A O 1
#

Sequence (88 aa):
MFRKSPYLDHLPVFSLDVSASSDYILREASRPELHCTVEVAAAALEKAGDLAASAGLSRHFTHFRTQYLAGKPHHPVHQLTAKEPESF